Protein AF-A0A966KS50-F1 (afdb_monomer_lite)

Foldseek 3Di:
DDDDAQLVVLVVCCVPPQVVPNQAQAAAEAEEQQAHPDDLVSLLVSLVSSLVGHVAYAYEHQPPPDDPDDSPRSRCVSNVVSHPHYFYHNDPVRVVVVVCVRVVVVVD

Radius of gyration: 13.85 Å; chains: 1; bounding box: 39×25×38 Å

Secondary structure (DSSP, 8-state):
-----HHHHHHHHIIIIIIIIITTT-EEEEE------S-HHHHHHHHHHHHTT-SEEEEEETTTTSTT----SHHHHHHGGG-SEEEE-SSHHHHHHHHHHHHTTTT-

pLDDT: mean 84.6, std 14.29, range [44.22, 98.5]

Sequence (108 aa):
SGGTRLGAALGRFNDDWGVRGMARGAIVVILSDGWDRGEPSELAEQMQRLSRVAHRIVWVNPLRASTGYEPTARGMAAALPFVDDFIDGHSLDSLEHLARLVSTELIR

Structure (mmCIF, N/CA/C/O backbone):
data_AF-A0A966KS50-F1
#
_entry.id   AF-A0A966KS50-F1
#
loop_
_atom_site.group_PDB
_atom_site.id
_atom_site.type_symbol
_atom_site.label_atom_id
_atom_site.label_alt_id
_atom_site.label_comp_id
_atom_site.label_asym_id
_atom_site.label_entity_id
_atom_site.label_seq_id
_atom_site.pdbx_PDB_ins_code
_atom_site.Cartn_x
_atom_site.Cartn_y
_atom_site.Cartn_z
_atom_site.occupancy
_atom_site.B_iso_or_equiv
_atom_site.auth_seq_id
_atom_site.auth_comp_id
_atom_site.auth_asym_id
_atom_site.auth_atom_id
_atom_site.pdbx_PDB_model_num
ATOM 1 N N . SER A 1 1 ? 9.390 -15.840 -15.883 1.00 45.88 1 SER A N 1
ATOM 2 C CA . SER A 1 1 ? 8.128 -15.512 -15.186 1.00 45.88 1 SER A CA 1
ATOM 3 C C . SER A 1 1 ? 7.751 -14.064 -15.483 1.00 45.88 1 SER A C 1
ATOM 5 O O . SER A 1 1 ? 8.607 -13.181 -15.462 1.00 45.88 1 SER A O 1
ATOM 7 N N . GLY A 1 2 ? 6.504 -13.822 -15.896 1.00 50.69 2 GLY A N 1
ATOM 8 C CA . GLY A 1 2 ? 5.989 -12.480 -16.176 1.00 50.69 2 GLY A CA 1
ATOM 9 C C . GLY A 1 2 ? 5.687 -11.759 -14.864 1.00 50.69 2 GLY A C 1
ATOM 10 O O . GLY A 1 2 ? 4.860 -12.241 -14.108 1.00 50.69 2 GLY A O 1
ATOM 11 N N . GLY A 1 3 ? 6.413 -10.686 -14.561 1.00 63.16 3 GLY A N 1
ATOM 12 C CA . GLY A 1 3 ? 6.323 -9.922 -13.312 1.00 63.16 3 GLY A CA 1
ATOM 13 C C . GLY A 1 3 ? 4.936 -9.344 -13.020 1.00 63.16 3 GLY A C 1
ATOM 14 O O . GLY A 1 3 ? 4.052 -9.336 -13.877 1.00 63.16 3 GLY A O 1
ATOM 15 N N . THR A 1 4 ? 4.771 -8.875 -11.789 1.00 76.06 4 THR A N 1
ATOM 16 C CA . THR A 1 4 ? 3.504 -8.410 -11.219 1.00 76.06 4 THR A CA 1
ATOM 17 C C . THR A 1 4 ? 3.004 -7.137 -11.907 1.00 76.06 4 THR A C 1
ATOM 19 O O . THR A 1 4 ? 3.789 -6.247 -12.228 1.00 76.06 4 THR A O 1
ATOM 22 N N . ARG A 1 5 ? 1.686 -7.064 -12.144 1.00 88.25 5 ARG A N 1
ATOM 23 C CA . ARG A 1 5 ? 0.975 -5.842 -12.558 1.00 88.25 5 ARG A CA 1
ATOM 24 C C . ARG A 1 5 ? 0.281 -5.248 -11.339 1.00 88.25 5 ARG A C 1
ATOM 26 O O . ARG A 1 5 ? -0.883 -5.555 -11.083 1.00 88.25 5 ARG A O 1
ATOM 33 N N . LEU A 1 6 ? 1.03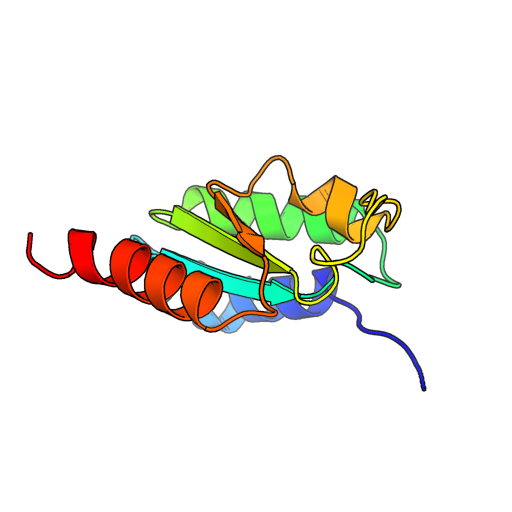7 -4.507 -10.538 1.00 90.75 6 LEU A N 1
ATOM 34 C CA . LEU A 1 6 ? 0.613 -4.075 -9.208 1.00 90.75 6 LEU A CA 1
ATOM 35 C C . LEU A 1 6 ? -0.489 -3.015 -9.280 1.00 90.75 6 LEU A C 1
ATOM 37 O O . LEU A 1 6 ? -1.486 -3.154 -8.575 1.00 90.75 6 LEU A O 1
ATOM 41 N N . GLY A 1 7 ? -0.366 -2.032 -10.182 1.00 94.12 7 GLY A N 1
ATOM 42 C CA . GLY A 1 7 ? -1.418 -1.039 -10.425 1.00 94.12 7 GLY A CA 1
ATOM 43 C C . GLY A 1 7 ? -2.764 -1.683 -10.770 1.00 94.12 7 GLY A C 1
ATOM 44 O O . GLY A 1 7 ? -3.760 -1.439 -10.092 1.00 94.12 7 GLY A O 1
ATOM 45 N N . ALA A 1 8 ? -2.777 -2.606 -11.733 1.00 95.00 8 ALA A N 1
ATOM 46 C CA . ALA A 1 8 ? -3.995 -3.307 -12.142 1.00 95.00 8 ALA A CA 1
ATOM 47 C C . ALA A 1 8 ? -4.598 -4.186 -11.028 1.00 95.00 8 ALA A C 1
ATOM 49 O O . ALA A 1 8 ? -5.821 -4.284 -10.899 1.00 95.00 8 ALA A O 1
ATOM 50 N N . ALA A 1 9 ? -3.760 -4.846 -10.219 1.00 94.06 9 ALA A N 1
ATOM 51 C CA . ALA A 1 9 ? -4.224 -5.648 -9.085 1.00 94.06 9 ALA A CA 1
ATOM 52 C C . ALA A 1 9 ? -4.868 -4.770 -8.003 1.00 94.06 9 ALA A C 1
ATOM 54 O O . ALA A 1 9 ? -5.947 -5.098 -7.504 1.00 94.06 9 ALA A O 1
ATOM 55 N N . LEU A 1 10 ? -4.244 -3.632 -7.690 1.00 95.94 10 LEU A N 1
ATOM 56 C CA . LEU A 1 10 ? -4.780 -2.670 -6.736 1.00 95.94 10 LEU A CA 1
ATOM 57 C C . LEU A 1 10 ? -6.068 -2.015 -7.253 1.00 95.94 10 LEU A C 1
ATOM 59 O O . LEU A 1 10 ? -6.999 -1.810 -6.479 1.00 95.94 10 LEU A O 1
ATOM 63 N N . GLY A 1 11 ? -6.155 -1.758 -8.561 1.00 97.12 11 GLY A N 1
ATOM 64 C CA . GLY A 1 11 ? -7.367 -1.260 -9.213 1.00 97.12 11 GLY A CA 1
ATOM 65 C C . GLY A 1 11 ? -8.547 -2.206 -9.022 1.00 97.12 11 GLY A C 1
ATOM 66 O O . GLY A 1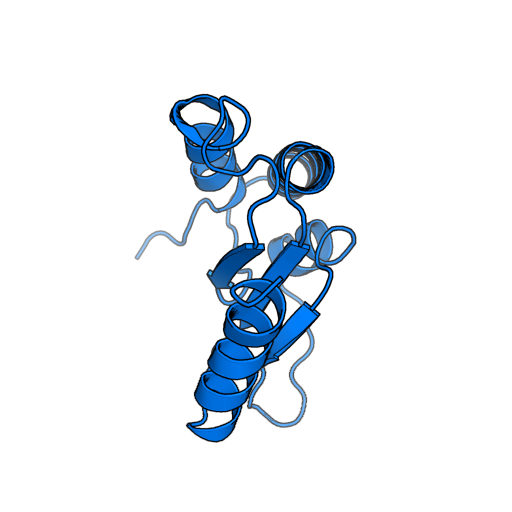 11 ? -9.581 -1.794 -8.503 1.00 97.12 11 GLY A O 1
ATOM 67 N N . ARG A 1 12 ? -8.357 -3.501 -9.309 1.00 96.88 12 ARG A N 1
ATOM 68 C CA . ARG A 1 12 ? -9.381 -4.528 -9.044 1.00 96.88 12 ARG A CA 1
ATOM 69 C C . ARG A 1 12 ? -9.774 -4.578 -7.574 1.00 96.88 12 ARG A C 1
ATOM 71 O O . ARG A 1 12 ? -10.958 -4.595 -7.264 1.00 96.88 12 ARG A O 1
ATOM 78 N N . PHE A 1 13 ? -8.795 -4.550 -6.666 1.00 96.31 13 PHE A N 1
ATOM 79 C CA . PHE A 1 13 ? -9.092 -4.526 -5.237 1.00 96.31 13 PHE A CA 1
ATOM 80 C C . PHE A 1 13 ? -9.963 -3.324 -4.858 1.00 96.31 13 PHE A C 1
ATOM 82 O O . PHE A 1 13 ? -10.976 -3.496 -4.181 1.00 96.31 13 PHE A O 1
ATOM 89 N N . ASN A 1 14 ? -9.596 -2.123 -5.309 1.00 97.69 14 ASN A N 1
ATOM 90 C CA . ASN A 1 14 ? -10.336 -0.895 -5.039 1.00 97.69 14 ASN A CA 1
ATOM 91 C C . ASN A 1 14 ? -11.772 -0.954 -5.569 1.00 97.69 14 ASN A C 1
ATOM 93 O O . ASN A 1 14 ? -12.690 -0.531 -4.860 1.00 97.69 14 ASN A O 1
ATOM 97 N N . ASP A 1 15 ? -11.949 -1.467 -6.786 1.00 97.31 15 ASP A N 1
ATOM 98 C CA . ASP A 1 15 ? -13.232 -1.506 -7.488 1.00 97.31 15 ASP A CA 1
ATOM 99 C C . ASP A 1 15 ? -14.189 -2.552 -6.912 1.00 97.31 15 ASP A C 1
ATOM 101 O O . ASP A 1 15 ? -15.391 -2.294 -6.814 1.00 97.31 15 ASP A O 1
ATOM 105 N N . ASP A 1 16 ? -13.670 -3.703 -6.489 1.00 97.38 16 ASP A N 1
ATOM 106 C CA . ASP A 1 16 ? -14.499 -4.818 -6.040 1.00 97.38 16 ASP A CA 1
ATOM 107 C C . ASP A 1 16 ? -14.779 -4.760 -4.527 1.00 97.38 16 ASP A C 1
ATOM 109 O O . ASP A 1 16 ? -15.903 -5.036 -4.098 1.00 97.38 16 ASP A O 1
ATOM 113 N N . TRP A 1 17 ? -13.798 -4.348 -3.708 1.00 95.88 17 TRP A N 1
ATOM 114 C CA . TRP A 1 17 ? -13.891 -4.456 -2.240 1.00 95.88 17 TRP A CA 1
ATOM 115 C C . TRP A 1 17 ? -13.399 -3.225 -1.475 1.00 95.88 17 TRP A C 1
ATOM 117 O O . TRP A 1 17 ? -14.077 -2.761 -0.556 1.00 95.88 17 TRP A O 1
ATOM 127 N N . GLY A 1 18 ? -12.224 -2.704 -1.832 1.00 94.75 18 GLY A N 1
ATOM 128 C CA . GLY A 1 18 ? -11.464 -1.723 -1.061 1.00 94.75 18 GLY A CA 1
ATOM 129 C C . GLY A 1 18 ? -12.230 -0.425 -0.838 1.00 94.75 18 GLY A C 1
ATOM 130 O O . GLY A 1 18 ? -12.740 -0.178 0.257 1.00 94.75 18 GLY A O 1
ATOM 131 N N . VAL A 1 19 ? -12.365 0.390 -1.887 1.00 94.38 19 VAL A N 1
ATOM 132 C CA . VAL A 1 19 ? -13.041 1.700 -1.810 1.00 94.38 19 VAL A CA 1
ATOM 133 C C . VAL A 1 19 ? -14.531 1.550 -1.487 1.00 94.38 19 VAL A C 1
ATOM 135 O O . VAL A 1 19 ? -15.125 2.439 -0.878 1.00 94.38 19 VAL A O 1
ATOM 138 N N . ARG A 1 20 ? -15.134 0.404 -1.829 1.00 91.31 20 ARG A N 1
ATOM 139 C CA . ARG A 1 20 ? -16.551 0.102 -1.563 1.00 91.31 20 ARG A CA 1
ATOM 140 C C . ARG A 1 20 ? -16.859 -0.225 -0.104 1.00 91.31 20 ARG A C 1
ATOM 142 O O . ARG A 1 20 ? -18.031 -0.235 0.261 1.00 91.31 20 ARG A O 1
ATOM 149 N N . GLY A 1 21 ? -15.846 -0.455 0.728 1.00 93.50 21 GLY A N 1
ATOM 150 C CA . GLY A 1 21 ? -16.042 -0.565 2.170 1.00 93.50 21 GLY A CA 1
ATOM 151 C C . GLY A 1 21 ? -14.870 -1.178 2.919 1.00 93.50 21 GLY A C 1
ATOM 152 O O . GLY A 1 21 ? -14.548 -0.695 3.996 1.00 93.50 21 GLY A O 1
ATOM 153 N N . MET A 1 22 ? -14.202 -2.188 2.356 1.00 95.69 22 MET A N 1
ATOM 154 C CA . MET A 1 22 ? -13.197 -2.971 3.088 1.00 95.69 22 MET A CA 1
ATOM 155 C C . MET A 1 22 ? -11.998 -2.134 3.544 1.00 95.69 22 MET A C 1
ATOM 157 O O . MET A 1 22 ? -11.468 -2.361 4.625 1.00 95.69 22 MET A O 1
ATOM 161 N N . ALA A 1 23 ? -11.579 -1.160 2.737 1.00 96.44 23 ALA A N 1
ATOM 162 C CA . ALA A 1 23 ? -10.462 -0.290 3.082 1.00 96.44 23 ALA A CA 1
ATOM 163 C C . ALA A 1 23 ? -10.887 0.915 3.932 1.00 96.44 23 ALA A C 1
ATOM 165 O O . ALA A 1 23 ? -10.026 1.601 4.474 1.00 96.44 23 ALA A O 1
ATOM 166 N N . ARG A 1 24 ? -12.188 1.217 4.047 1.00 95.69 24 ARG A N 1
ATOM 167 C CA . ARG A 1 24 ? -12.644 2.459 4.679 1.00 95.69 24 ARG A CA 1
ATOM 168 C C . ARG A 1 24 ? -12.344 2.442 6.178 1.00 95.69 24 ARG A C 1
ATOM 170 O O . ARG A 1 24 ? -12.906 1.634 6.906 1.00 95.69 24 ARG A O 1
ATOM 177 N N . GLY A 1 25 ? -11.486 3.353 6.631 1.00 94.06 25 GLY A N 1
ATOM 178 C CA . GLY A 1 25 ? -11.029 3.415 8.022 1.00 94.06 25 GLY A CA 1
ATOM 179 C C . GLY A 1 25 ? -10.094 2.268 8.427 1.00 94.06 25 GLY A C 1
ATOM 180 O O . GLY A 1 25 ? -9.741 2.168 9.596 1.00 94.06 25 GLY A O 1
ATOM 181 N N . ALA A 1 26 ? -9.684 1.411 7.489 1.00 95.44 26 ALA A N 1
ATOM 182 C CA . ALA A 1 26 ? -8.809 0.283 7.773 1.00 95.44 26 ALA A CA 1
ATOM 183 C C . ALA A 1 26 ? -7.333 0.697 7.773 1.00 95.44 26 ALA A C 1
ATOM 185 O O . ALA A 1 26 ? -6.931 1.637 7.079 1.00 95.44 26 ALA A O 1
ATOM 186 N N . ILE A 1 27 ? -6.521 -0.076 8.492 1.00 95.75 27 ILE A N 1
ATOM 187 C CA . ILE A 1 27 ? -5.082 -0.153 8.244 1.00 95.75 27 ILE A CA 1
ATOM 188 C C . ILE A 1 27 ? -4.879 -1.160 7.112 1.00 95.75 27 ILE A C 1
ATOM 190 O O . ILE A 1 27 ? -5.194 -2.342 7.262 1.00 95.75 27 ILE A O 1
ATOM 194 N N . VAL A 1 28 ? -4.375 -0.696 5.973 1.00 95.81 28 VAL A N 1
ATOM 195 C CA . VAL A 1 28 ? -4.117 -1.535 4.800 1.00 95.81 28 VAL A CA 1
ATOM 196 C C . VAL A 1 28 ? -2.631 -1.844 4.732 1.00 95.81 28 VAL A C 1
ATOM 198 O O . VAL A 1 28 ? -1.808 -0.940 4.614 1.00 95.81 28 VAL A O 1
ATOM 201 N N . VAL A 1 29 ? -2.290 -3.130 4.791 1.00 94.25 29 VAL A N 1
ATOM 202 C CA . VAL A 1 29 ? -0.904 -3.596 4.710 1.00 94.25 29 VAL A CA 1
ATOM 203 C C . VAL A 1 29 ? -0.630 -4.131 3.307 1.00 94.25 29 VAL A C 1
ATOM 205 O O . VAL A 1 29 ? -1.265 -5.089 2.867 1.00 94.25 29 VAL A O 1
ATOM 208 N N . ILE A 1 30 ? 0.329 -3.528 2.607 1.00 92.81 30 ILE A N 1
ATOM 209 C CA . ILE A 1 30 ? 0.786 -3.946 1.279 1.00 92.81 30 ILE A CA 1
ATOM 210 C C . ILE A 1 30 ? 2.157 -4.602 1.428 1.00 92.81 30 ILE A C 1
ATOM 212 O O . ILE A 1 30 ? 3.127 -3.943 1.787 1.00 92.81 30 ILE A O 1
ATOM 216 N N . LEU A 1 31 ? 2.253 -5.899 1.131 1.00 89.81 31 LEU A N 1
ATOM 217 C CA . LEU A 1 31 ? 3.522 -6.629 1.114 1.00 89.81 31 LEU A CA 1
ATOM 218 C C . LEU A 1 31 ? 4.026 -6.722 -0.328 1.00 89.81 31 LEU A C 1
ATOM 220 O O . LEU A 1 31 ? 3.494 -7.496 -1.125 1.00 89.81 31 LEU A O 1
ATOM 224 N N . SER A 1 32 ? 5.023 -5.914 -0.687 1.00 87.56 32 SER A N 1
ATOM 225 C CA . SER A 1 32 ? 5.549 -5.861 -2.056 1.00 87.56 32 SER A CA 1
ATOM 226 C C . SER A 1 32 ? 6.935 -5.217 -2.114 1.00 87.56 32 SER A C 1
ATOM 228 O O . SER A 1 32 ? 7.260 -4.330 -1.329 1.00 87.56 32 SER A O 1
ATOM 230 N N . ASP A 1 33 ? 7.751 -5.623 -3.084 1.00 84.31 33 ASP A N 1
ATOM 231 C CA . ASP A 1 33 ? 9.019 -4.965 -3.420 1.00 84.31 33 ASP A CA 1
ATOM 232 C C . ASP A 1 33 ? 8.849 -3.762 -4.372 1.00 84.31 33 ASP A C 1
ATOM 234 O O . ASP A 1 33 ? 9.812 -3.050 -4.657 1.00 84.31 33 ASP A O 1
ATOM 238 N N . GLY A 1 34 ? 7.623 -3.506 -4.845 1.00 84.12 34 GLY A N 1
ATOM 239 C CA . GLY A 1 34 ? 7.298 -2.398 -5.741 1.00 84.12 34 GLY A CA 1
ATOM 240 C C . GLY A 1 34 ? 7.711 -2.617 -7.198 1.00 84.12 34 GLY A C 1
ATOM 241 O O . GLY A 1 34 ? 7.648 -1.670 -7.992 1.00 84.12 34 GLY A O 1
ATOM 242 N N . TRP A 1 35 ? 8.101 -3.842 -7.579 1.00 84.38 35 TRP A N 1
ATOM 243 C CA . TRP A 1 35 ? 8.351 -4.182 -8.977 1.00 84.38 35 TRP A CA 1
ATOM 244 C C . TRP A 1 35 ? 7.030 -4.328 -9.739 1.00 84.38 35 TRP A C 1
ATOM 246 O O . TRP A 1 35 ? 6.394 -5.383 -9.747 1.00 84.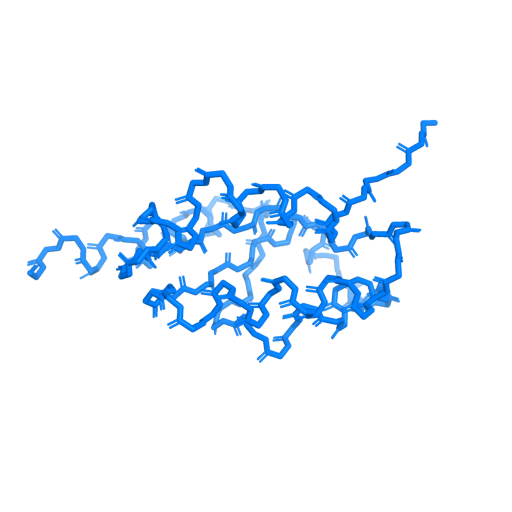38 35 TRP A O 1
ATOM 256 N N . ASP A 1 36 ? 6.649 -3.266 -10.445 1.00 84.62 36 ASP A N 1
ATOM 257 C CA . ASP A 1 36 ? 5.497 -3.246 -11.345 1.00 84.62 36 ASP A CA 1
ATOM 258 C C . ASP A 1 36 ? 5.946 -3.194 -12.814 1.00 84.62 36 ASP A C 1
ATOM 260 O O . ASP A 1 36 ? 6.889 -2.482 -13.167 1.00 84.62 36 ASP A O 1
ATOM 264 N N . ARG A 1 37 ? 5.281 -3.967 -13.679 1.00 85.56 37 ARG A N 1
ATOM 265 C CA . ARG A 1 37 ? 5.456 -3.912 -15.143 1.00 85.56 37 ARG A CA 1
ATOM 266 C C . ARG A 1 37 ? 4.412 -3.041 -15.846 1.00 85.56 37 ARG A C 1
ATOM 268 O O . ARG A 1 37 ? 4.515 -2.873 -17.059 1.00 85.56 37 ARG A O 1
ATOM 275 N N . GLY A 1 38 ? 3.395 -2.575 -15.122 1.00 87.19 38 GLY A N 1
ATOM 276 C CA . GLY A 1 38 ? 2.398 -1.631 -15.622 1.00 87.19 38 GLY A CA 1
ATOM 277 C C . GLY A 1 38 ? 2.920 -0.196 -15.718 1.00 87.19 38 GLY A C 1
ATOM 278 O O . GLY A 1 38 ? 4.088 0.0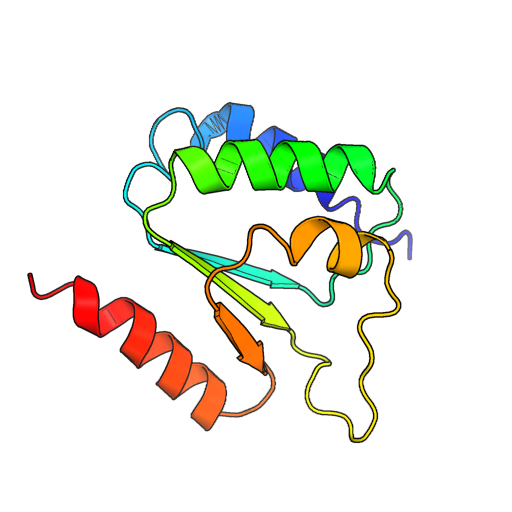89 -15.436 1.00 87.19 38 GLY A O 1
ATOM 279 N N . GLU A 1 39 ? 2.031 0.715 -16.112 1.00 91.50 39 GLU A N 1
ATOM 280 C CA . GLU A 1 39 ? 2.346 2.141 -16.114 1.00 91.50 39 GLU A CA 1
ATOM 281 C C . GLU A 1 39 ? 2.366 2.683 -14.675 1.00 91.50 39 GLU A C 1
ATOM 283 O O . GLU A 1 39 ? 1.396 2.495 -13.939 1.00 91.50 39 GLU A O 1
ATOM 288 N N . PRO A 1 40 ? 3.422 3.401 -14.244 1.00 92.44 40 PRO A N 1
ATOM 289 C CA . PRO A 1 40 ? 3.492 3.934 -12.881 1.00 92.44 40 PRO A CA 1
ATOM 290 C C . PRO A 1 40 ? 2.345 4.890 -12.534 1.00 92.44 40 PRO A C 1
ATOM 292 O O . PRO A 1 40 ? 1.963 4.996 -11.371 1.00 92.44 40 PRO A O 1
ATOM 295 N N . SER A 1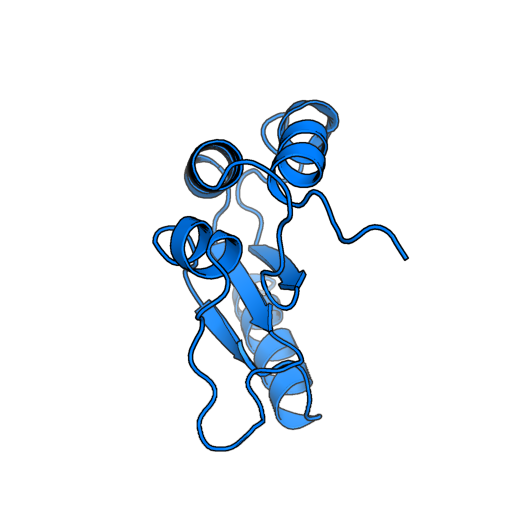 41 ? 1.777 5.572 -13.533 1.00 95.19 41 SER A N 1
ATOM 296 C CA . SER A 1 41 ? 0.608 6.436 -13.351 1.00 95.19 41 SER A CA 1
ATOM 297 C C . SER A 1 41 ? -0.630 5.658 -12.909 1.00 95.19 41 SER A C 1
ATOM 299 O O . SER A 1 41 ? -1.380 6.162 -12.079 1.00 95.19 41 SER A O 1
ATOM 301 N N . GLU A 1 42 ? -0.818 4.430 -13.401 1.00 96.31 42 GLU A N 1
ATOM 302 C CA . GLU A 1 42 ? -1.923 3.563 -12.986 1.00 96.31 42 GLU A CA 1
ATOM 303 C C . GLU A 1 42 ? -1.781 3.212 -11.502 1.00 96.31 42 GLU A C 1
ATOM 305 O O . GLU A 1 42 ? -2.717 3.394 -10.727 1.00 96.31 42 GLU A O 1
ATOM 310 N N . LEU A 1 43 ? -0.589 2.791 -11.070 1.00 96.12 43 LEU A N 1
ATOM 311 C CA . LEU A 1 43 ? -0.340 2.493 -9.660 1.00 96.12 43 LEU A CA 1
ATOM 312 C C . LEU A 1 43 ? -0.515 3.729 -8.767 1.00 96.12 43 LEU A C 1
ATOM 314 O O . LEU A 1 43 ? -1.159 3.629 -7.725 1.00 96.12 43 LEU A O 1
ATOM 318 N N . ALA A 1 44 ? 0.002 4.890 -9.178 1.00 97.19 44 ALA A N 1
ATOM 319 C CA . ALA A 1 44 ? -0.180 6.139 -8.440 1.00 97.19 44 ALA A CA 1
ATOM 320 C C . ALA A 1 44 ? -1.665 6.505 -8.289 1.00 97.19 44 ALA A C 1
ATOM 322 O O . ALA A 1 44 ? -2.103 6.877 -7.200 1.00 97.19 44 ALA A O 1
ATOM 323 N N . GLU A 1 45 ? -2.459 6.359 -9.353 1.00 98.25 45 GLU A N 1
ATOM 324 C CA . GLU A 1 45 ? -3.902 6.595 -9.311 1.00 98.25 45 GLU A CA 1
ATOM 325 C C . GLU A 1 45 ? -4.589 5.659 -8.308 1.00 98.25 45 GLU A C 1
ATOM 327 O O . GLU A 1 45 ? -5.354 6.111 -7.452 1.00 98.25 45 GLU A O 1
ATOM 332 N N . GLN A 1 46 ? -4.292 4.357 -8.363 1.00 98.19 46 GLN A N 1
ATOM 333 C CA . GLN A 1 46 ? -4.925 3.382 -7.473 1.00 98.19 46 GLN A CA 1
ATOM 334 C C . GLN A 1 46 ? -4.495 3.549 -6.009 1.00 98.19 46 GLN A C 1
ATOM 336 O O . GLN A 1 46 ? -5.327 3.402 -5.110 1.00 98.19 46 GLN A O 1
ATOM 341 N N . MET A 1 47 ? -3.242 3.931 -5.758 1.00 98.25 47 MET A N 1
ATOM 342 C CA . MET A 1 47 ? -2.759 4.280 -4.420 1.00 98.25 47 MET A CA 1
ATOM 343 C C . MET A 1 47 ? -3.433 5.545 -3.883 1.00 98.25 47 MET A C 1
ATOM 345 O O . MET A 1 47 ? -3.868 5.562 -2.734 1.00 98.25 47 MET A O 1
ATOM 349 N N . GLN A 1 48 ? -3.616 6.573 -4.718 1.00 98.50 48 GLN A N 1
ATOM 350 C CA . GLN A 1 48 ? -4.347 7.781 -4.334 1.00 98.50 48 GLN A CA 1
ATOM 351 C C . GLN A 1 48 ? -5.816 7.484 -3.998 1.00 98.50 48 GLN A C 1
ATOM 353 O O . GLN A 1 48 ? -6.376 8.055 -3.061 1.00 98.50 48 GLN A O 1
ATOM 358 N N . ARG A 1 49 ? -6.475 6.610 -4.768 1.00 98.19 49 ARG A N 1
ATOM 359 C CA . ARG A 1 49 ? -7.854 6.189 -4.476 1.00 98.19 49 ARG A CA 1
ATOM 360 C C . ARG A 1 49 ? -7.939 5.477 -3.129 1.00 98.19 49 ARG A C 1
ATOM 362 O O . ARG A 1 49 ? -8.850 5.769 -2.355 1.00 98.19 49 ARG A O 1
ATOM 369 N N . LEU A 1 50 ? -6.989 4.586 -2.849 1.00 98.38 50 LEU A N 1
ATOM 370 C CA . LEU A 1 50 ? -6.923 3.851 -1.591 1.00 98.38 50 LEU A CA 1
ATOM 371 C C . LEU A 1 50 ? -6.650 4.780 -0.395 1.00 98.38 50 LEU A C 1
ATOM 373 O O . LEU A 1 50 ? -7.350 4.689 0.612 1.00 98.38 50 LEU A O 1
ATOM 377 N N . SER A 1 51 ? -5.694 5.707 -0.507 1.00 98.12 51 SER A N 1
ATOM 378 C CA . SER A 1 51 ? -5.295 6.592 0.602 1.00 98.12 51 SER A CA 1
ATOM 379 C C . SER A 1 51 ? -6.396 7.550 1.052 1.00 98.12 51 SER A C 1
ATOM 381 O O . SER A 1 51 ? -6.422 7.972 2.201 1.00 98.12 51 SER A O 1
ATOM 383 N N . ARG A 1 52 ? -7.362 7.860 0.179 1.00 97.69 52 ARG A N 1
ATOM 384 C CA . ARG A 1 52 ? -8.537 8.672 0.540 1.00 97.69 52 ARG A CA 1
ATOM 385 C C . ARG A 1 52 ? -9.526 7.957 1.459 1.00 97.69 52 ARG A C 1
ATOM 387 O O . ARG A 1 52 ? -10.376 8.623 2.046 1.00 97.69 52 ARG A O 1
ATOM 394 N N . VAL A 1 53 ? -9.495 6.625 1.513 1.00 97.75 53 VAL A N 1
ATOM 395 C CA . VAL A 1 53 ? -10.451 5.829 2.298 1.00 97.75 53 VAL A CA 1
ATOM 396 C C . VAL A 1 53 ? -9.792 5.071 3.439 1.00 97.75 53 VAL A C 1
ATOM 398 O O . VAL A 1 53 ? -10.442 4.880 4.465 1.00 97.75 53 VAL A O 1
ATOM 401 N N . ALA A 1 54 ? -8.537 4.653 3.276 1.00 97.75 54 ALA A N 1
ATOM 402 C CA . ALA A 1 54 ? -7.769 4.008 4.326 1.00 97.75 54 ALA A CA 1
ATOM 403 C C . ALA A 1 54 ? -7.563 4.962 5.504 1.00 97.75 54 ALA A C 1
ATOM 405 O O . ALA A 1 54 ? -7.407 6.168 5.327 1.00 97.75 54 ALA A O 1
ATOM 406 N N . HIS A 1 55 ? -7.563 4.410 6.716 1.00 96.00 55 HIS A N 1
ATOM 407 C CA . HIS A 1 55 ? -7.057 5.148 7.868 1.00 96.00 55 HIS A CA 1
ATOM 408 C C . HIS A 1 55 ? -5.537 5.287 7.777 1.00 96.00 55 HIS A C 1
ATOM 410 O O . HIS A 1 55 ? -5.001 6.343 8.103 1.00 96.00 55 HIS A O 1
ATOM 416 N N . ARG A 1 56 ? -4.864 4.216 7.333 1.00 95.75 56 ARG A N 1
ATOM 417 C CA . ARG A 1 56 ? -3.409 4.156 7.209 1.00 95.75 56 ARG A CA 1
ATOM 418 C C . ARG A 1 56 ? -2.986 3.103 6.190 1.00 95.75 56 ARG A C 1
ATOM 420 O O . ARG A 1 56 ? -3.600 2.037 6.121 1.00 95.75 56 ARG A O 1
ATOM 427 N N . ILE A 1 57 ? -1.935 3.368 5.428 1.00 97.44 57 ILE A N 1
ATOM 428 C CA . ILE A 1 57 ? -1.330 2.444 4.468 1.00 97.44 57 ILE A CA 1
ATOM 429 C C . ILE A 1 57 ? 0.094 2.125 4.918 1.00 97.44 57 ILE A C 1
ATOM 431 O O . ILE A 1 57 ? 0.977 2.983 4.909 1.00 97.44 57 ILE A O 1
ATOM 435 N N . VAL A 1 58 ? 0.322 0.859 5.263 1.00 94.88 58 VAL A N 1
ATOM 436 C CA . VAL A 1 58 ? 1.633 0.329 5.643 1.00 94.88 58 VAL A CA 1
ATOM 437 C C . VAL A 1 58 ? 2.175 -0.489 4.483 1.00 94.88 58 VAL A C 1
ATOM 439 O O . VAL A 1 58 ? 1.578 -1.486 4.080 1.00 94.88 58 VAL A O 1
ATOM 442 N N . TRP A 1 59 ? 3.326 -0.100 3.954 1.00 93.31 59 TRP A N 1
ATOM 443 C CA . TRP A 1 59 ? 4.014 -0.846 2.914 1.00 93.31 59 TRP A CA 1
ATOM 444 C C . TRP A 1 59 ? 5.206 -1.595 3.500 1.00 93.31 59 TRP A C 1
ATOM 446 O O . TRP A 1 59 ? 6.175 -1.003 3.974 1.00 93.31 59 TRP A O 1
ATOM 456 N N . VAL A 1 60 ? 5.149 -2.919 3.418 1.00 90.25 60 VAL A N 1
ATOM 457 C CA . VAL A 1 60 ? 6.181 -3.835 3.894 1.00 90.25 60 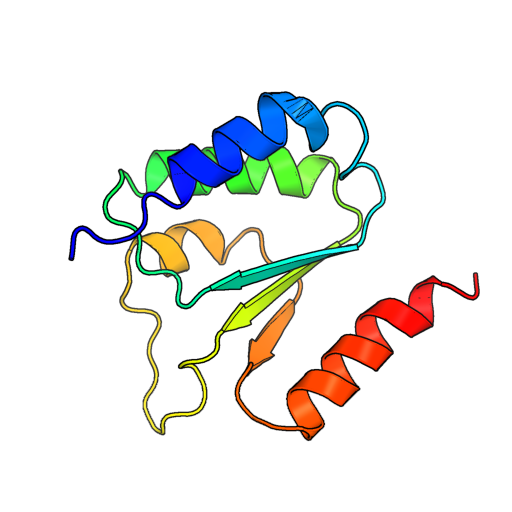VAL A CA 1
ATOM 458 C C . VAL A 1 60 ? 6.995 -4.308 2.700 1.00 90.25 60 VAL A C 1
ATOM 460 O O . VAL A 1 60 ? 6.497 -5.045 1.845 1.00 90.25 60 VAL A O 1
ATOM 463 N N . ASN A 1 61 ? 8.255 -3.884 2.632 1.00 87.00 61 ASN A N 1
ATOM 464 C CA . ASN A 1 61 ? 9.143 -4.251 1.538 1.00 87.00 61 ASN A CA 1
ATOM 465 C C . ASN A 1 61 ? 10.119 -5.357 1.968 1.00 87.00 61 ASN A C 1
ATOM 467 O O . ASN A 1 61 ? 10.997 -5.115 2.805 1.00 87.00 61 ASN A O 1
ATOM 471 N N . PRO A 1 62 ? 10.006 -6.572 1.401 1.00 74.81 62 PRO A N 1
ATOM 472 C CA . PRO A 1 62 ? 10.848 -7.700 1.792 1.00 74.81 62 PRO A CA 1
ATOM 473 C C . PRO A 1 62 ? 12.313 -7.548 1.348 1.00 74.81 62 PRO A C 1
ATOM 475 O O . PRO A 1 62 ? 13.176 -8.219 1.904 1.00 74.81 62 PRO A O 1
ATOM 478 N N . LEU A 1 63 ? 12.617 -6.669 0.386 1.00 70.94 63 LEU A N 1
ATOM 479 C CA . LEU A 1 63 ? 13.970 -6.458 -0.147 1.00 70.94 63 LEU A CA 1
ATOM 480 C C . LEU A 1 63 ? 14.716 -5.283 0.500 1.00 70.94 63 LEU A C 1
ATOM 482 O O . LEU A 1 63 ? 15.916 -5.133 0.288 1.00 70.94 63 LEU A O 1
ATOM 486 N N . ARG A 1 64 ? 14.041 -4.465 1.317 1.00 66.12 64 ARG A N 1
ATOM 487 C CA . ARG A 1 64 ? 14.616 -3.248 1.922 1.00 66.12 64 ARG A CA 1
ATOM 488 C C . ARG A 1 64 ? 15.794 -3.520 2.885 1.00 66.12 64 ARG A C 1
ATOM 490 O O . ARG A 1 64 ? 16.611 -2.639 3.118 1.00 66.12 64 ARG A O 1
ATOM 497 N N . ALA A 1 65 ? 15.947 -4.769 3.328 1.00 60.09 65 ALA A N 1
ATOM 498 C CA . ALA A 1 65 ? 17.051 -5.301 4.134 1.00 60.09 65 ALA A CA 1
ATOM 499 C C . ALA A 1 65 ? 18.466 -4.998 3.654 1.00 60.09 65 ALA A C 1
ATOM 501 O O . ALA A 1 65 ? 19.408 -4.942 4.445 1.00 60.09 65 ALA A O 1
ATOM 502 N N . SER A 1 66 ? 18.643 -4.966 2.334 1.00 59.91 66 SER A N 1
ATOM 503 C CA . SER A 1 66 ? 19.970 -4.984 1.746 1.00 59.91 66 SER A CA 1
ATOM 504 C C . SER A 1 66 ? 20.631 -3.624 1.920 1.00 59.91 66 SER A C 1
ATOM 506 O O . SER A 1 66 ? 20.060 -2.597 1.548 1.00 59.91 66 SER A O 1
ATOM 508 N N . THR A 1 67 ? 21.857 -3.613 2.441 1.00 54.72 67 THR A N 1
ATOM 509 C CA . THR A 1 67 ? 22.716 -2.427 2.478 1.00 54.72 67 THR A CA 1
ATOM 510 C C . THR A 1 67 ? 22.810 -1.812 1.079 1.00 54.72 67 THR A C 1
ATOM 512 O O . THR A 1 67 ? 23.282 -2.455 0.145 1.00 54.72 67 THR A O 1
ATOM 515 N N . GLY A 1 68 ? 22.339 -0.569 0.934 1.00 57.59 68 GLY A N 1
ATOM 516 C CA . GLY A 1 68 ? 22.282 0.132 -0.355 1.00 57.59 68 GLY A CA 1
ATOM 517 C C . GLY A 1 68 ? 20.974 -0.036 -1.139 1.00 57.59 68 GLY A C 1
ATOM 518 O O . GLY A 1 68 ? 20.954 0.273 -2.327 1.00 57.59 68 GLY A O 1
ATOM 519 N N . TYR A 1 69 ? 19.889 -0.514 -0.516 1.00 60.31 69 TYR A N 1
ATOM 520 C CA . TYR A 1 69 ? 18.570 -0.533 -1.153 1.00 60.31 69 TYR A CA 1
ATOM 521 C C . TYR A 1 69 ? 18.108 0.889 -1.506 1.00 60.31 69 TYR A C 1
ATOM 523 O O . TYR A 1 69 ? 17.809 1.699 -0.627 1.00 60.31 69 TYR A O 1
ATOM 531 N N . GLU A 1 70 ? 17.982 1.159 -2.803 1.00 60.41 70 GLU A N 1
ATOM 532 C CA . GLU A 1 70 ? 17.247 2.303 -3.333 1.00 60.41 70 GLU A CA 1
ATOM 533 C C . GLU A 1 70 ? 15.979 1.805 -4.040 1.00 60.41 70 GLU A C 1
ATOM 535 O O . GLU A 1 70 ? 16.052 0.857 -4.832 1.00 60.41 70 GLU A O 1
ATOM 540 N N . PRO A 1 71 ? 14.811 2.436 -3.811 1.00 62.38 71 PRO A N 1
ATOM 541 C CA . PRO A 1 71 ? 13.569 2.108 -4.503 1.00 62.38 71 PRO A CA 1
ATOM 542 C C . PRO A 1 71 ? 13.621 2.586 -5.966 1.00 62.38 71 PRO A C 1
ATOM 544 O O . PRO A 1 71 ? 12.933 3.518 -6.368 1.00 62.38 71 PRO A O 1
ATOM 547 N N . THR A 1 72 ? 14.457 1.942 -6.779 1.00 67.50 72 THR A N 1
ATOM 548 C CA . THR A 1 72 ? 14.642 2.237 -8.210 1.00 67.50 72 THR A CA 1
ATOM 549 C C . THR A 1 72 ? 13.503 1.695 -9.073 1.00 67.50 72 THR A C 1
ATOM 551 O O . THR A 1 72 ? 13.338 2.092 -10.229 1.00 67.50 72 THR A O 1
ATOM 554 N N . ALA A 1 73 ? 12.673 0.807 -8.514 1.00 78.19 73 ALA A N 1
ATOM 555 C CA . ALA A 1 73 ? 11.471 0.333 -9.174 1.00 78.19 73 ALA A CA 1
ATOM 556 C C . ALA A 1 73 ? 10.483 1.496 -9.356 1.00 78.19 73 ALA A C 1
ATOM 558 O O . ALA A 1 73 ? 9.997 2.086 -8.390 1.00 78.19 73 ALA A O 1
ATOM 559 N N . ARG A 1 74 ? 10.144 1.798 -10.617 1.00 84.69 74 ARG A N 1
ATOM 560 C CA . ARG A 1 74 ? 9.208 2.880 -10.981 1.00 84.69 74 ARG A CA 1
ATOM 561 C C . ARG A 1 74 ? 7.856 2.752 -10.268 1.00 84.69 74 ARG A C 1
ATOM 563 O O . ARG A 1 74 ? 7.250 3.767 -9.943 1.00 84.69 74 ARG A O 1
ATOM 570 N N . GLY A 1 75 ? 7.410 1.521 -10.007 1.00 87.44 75 GLY A N 1
ATOM 571 C CA . GLY A 1 75 ? 6.195 1.251 -9.240 1.00 87.44 75 GLY A CA 1
ATOM 572 C C . GLY A 1 75 ? 6.311 1.696 -7.779 1.00 87.44 75 GLY A C 1
ATOM 573 O O . GLY A 1 75 ? 5.446 2.412 -7.284 1.00 87.44 75 GLY A O 1
ATOM 574 N N . MET A 1 76 ? 7.419 1.366 -7.109 1.00 89.31 76 MET A N 1
ATOM 575 C CA . MET A 1 76 ? 7.673 1.831 -5.742 1.00 89.31 76 MET A CA 1
ATOM 576 C C . MET A 1 76 ? 7.669 3.361 -5.662 1.00 89.31 76 MET A C 1
ATOM 578 O O . MET A 1 76 ? 6.985 3.930 -4.816 1.00 89.31 76 MET A O 1
ATOM 582 N N . ALA A 1 77 ? 8.372 4.034 -6.579 1.00 90.06 77 ALA A N 1
ATOM 583 C CA . ALA A 1 77 ? 8.409 5.496 -6.628 1.00 90.06 77 ALA A CA 1
ATOM 584 C C . ALA A 1 77 ? 7.012 6.121 -6.808 1.00 90.06 77 ALA A C 1
ATOM 586 O O . ALA A 1 77 ? 6.720 7.152 -6.208 1.00 90.06 77 ALA A O 1
ATOM 587 N N . ALA A 1 78 ? 6.139 5.484 -7.593 1.00 93.56 78 ALA A N 1
ATOM 588 C CA . ALA A 1 78 ? 4.759 5.921 -7.784 1.00 93.56 78 ALA A CA 1
ATOM 589 C C . ALA A 1 78 ? 3.865 5.700 -6.553 1.00 93.56 78 ALA A C 1
ATOM 591 O O . ALA A 1 78 ? 2.941 6.480 -6.325 1.00 93.56 78 ALA A O 1
ATOM 592 N N . ALA A 1 79 ? 4.124 4.656 -5.764 1.00 94.62 79 ALA A N 1
ATOM 593 C CA . ALA A 1 79 ? 3.337 4.334 -4.577 1.00 94.62 79 ALA A CA 1
ATOM 594 C C . ALA A 1 79 ? 3.761 5.122 -3.327 1.00 94.62 79 ALA A C 1
ATOM 596 O O . ALA A 1 79 ? 2.903 5.490 -2.527 1.00 94.62 79 ALA A O 1
ATOM 597 N N . LEU A 1 80 ? 5.063 5.399 -3.175 1.00 93.12 80 LEU A N 1
ATOM 598 C CA . LEU A 1 80 ? 5.664 6.029 -1.990 1.00 93.12 80 LEU A CA 1
ATOM 599 C C . LEU A 1 80 ? 4.936 7.282 -1.468 1.00 93.12 80 LEU A C 1
ATOM 601 O O . LEU A 1 80 ? 4.773 7.375 -0.255 1.00 93.12 80 LEU A O 1
ATOM 605 N N . PRO A 1 81 ? 4.457 8.223 -2.308 1.00 96.06 81 PRO A N 1
ATOM 606 C CA . PRO A 1 81 ? 3.772 9.426 -1.823 1.00 96.06 81 PRO A CA 1
ATOM 607 C C . PRO A 1 81 ? 2.466 9.170 -1.057 1.00 96.06 81 PRO A C 1
ATOM 609 O O . PRO A 1 81 ? 1.936 10.091 -0.443 1.00 96.06 81 PRO A O 1
ATOM 612 N N . PHE A 1 82 ? 1.920 7.954 -1.132 1.00 97.50 82 PHE A N 1
ATOM 613 C CA . PHE A 1 82 ? 0.641 7.568 -0.532 1.00 97.50 82 PHE A CA 1
ATOM 614 C C . PHE A 1 82 ? 0.797 6.536 0.591 1.00 97.50 82 PHE A C 1
ATOM 616 O O . PHE A 1 82 ? -0.198 5.977 1.045 1.00 97.50 82 PHE A O 1
ATOM 623 N N . VAL A 1 83 ? 2.034 6.231 0.983 1.00 96.12 83 VAL A N 1
ATOM 624 C CA . VAL A 1 83 ? 2.359 5.287 2.052 1.00 96.12 83 VAL A CA 1
ATOM 625 C C . VAL A 1 83 ? 2.627 6.074 3.328 1.00 96.12 83 VAL A C 1
ATOM 627 O O . VAL A 1 83 ? 3.465 6.974 3.328 1.00 96.12 83 VAL A O 1
ATOM 630 N N . ASP A 1 84 ? 1.953 5.707 4.415 1.00 95.06 84 ASP A N 1
ATOM 631 C CA . ASP A 1 84 ? 2.165 6.325 5.725 1.00 95.06 84 ASP A CA 1
ATOM 632 C C . ASP A 1 84 ? 3.394 5.729 6.422 1.00 95.06 84 ASP A C 1
ATOM 634 O O . ASP A 1 84 ? 4.219 6.462 6.964 1.00 95.06 84 ASP A O 1
ATOM 638 N N . ASP A 1 85 ? 3.556 4.402 6.354 1.00 92.44 85 ASP A N 1
ATOM 639 C CA . ASP A 1 85 ? 4.718 3.703 6.909 1.00 92.44 85 ASP A CA 1
ATOM 640 C C . ASP A 1 85 ? 5.362 2.787 5.884 1.00 92.44 85 ASP A C 1
ATOM 642 O O . ASP A 1 85 ? 4.721 1.898 5.322 1.00 92.44 85 ASP A O 1
ATOM 646 N N . PHE A 1 86 ? 6.667 2.956 5.697 1.00 88.94 86 PHE A N 1
ATOM 647 C CA . PHE A 1 86 ? 7.472 2.100 4.840 1.00 88.94 86 PHE A CA 1
ATOM 648 C C . PHE A 1 86 ? 8.454 1.290 5.685 1.00 88.94 86 PHE A C 1
ATOM 650 O O . PHE A 1 86 ? 9.464 1.823 6.154 1.00 88.94 86 PHE A O 1
ATOM 657 N N . ILE A 1 87 ? 8.153 0.006 5.884 1.00 85.00 87 ILE A N 1
ATOM 658 C CA . ILE A 1 87 ? 8.902 -0.866 6.793 1.00 85.00 87 ILE A CA 1
ATOM 659 C C . ILE A 1 87 ? 9.608 -2.005 6.056 1.00 85.00 87 ILE A C 1
ATOM 661 O O . ILE A 1 87 ? 9.175 -2.478 5.003 1.00 85.00 87 ILE A O 1
ATOM 665 N N . ASP A 1 88 ? 10.713 -2.461 6.640 1.00 80.94 88 ASP A N 1
ATOM 666 C CA . ASP A 1 88 ? 11.394 -3.689 6.235 1.00 80.94 88 ASP A CA 1
ATOM 667 C C . ASP A 1 88 ? 10.481 -4.903 6.443 1.00 80.94 88 ASP A C 1
ATOM 669 O O . ASP A 1 88 ? 9.736 -4.933 7.416 1.00 80.94 88 ASP A O 1
ATOM 673 N N . GLY A 1 89 ? 10.550 -5.914 5.572 1.00 73.75 89 GLY A N 1
ATOM 674 C CA . GLY A 1 89 ? 9.731 -7.135 5.669 1.00 73.75 89 GLY A CA 1
ATOM 675 C C . GLY A 1 89 ? 10.481 -8.433 5.978 1.00 73.75 89 GLY A C 1
ATOM 676 O O . GLY A 1 89 ? 9.898 -9.503 5.844 1.00 73.75 89 GLY A O 1
ATOM 677 N N . HIS A 1 90 ? 11.768 -8.370 6.316 1.00 70.31 90 HIS A N 1
ATOM 678 C CA . HIS A 1 90 ? 12.674 -9.530 6.277 1.00 70.31 90 HIS A CA 1
ATOM 679 C C . HIS A 1 90 ? 13.193 -9.987 7.651 1.00 70.31 90 HIS A C 1
ATOM 681 O O . HIS A 1 90 ? 14.039 -10.878 7.711 1.00 70.31 90 HIS A O 1
ATOM 687 N N . SER A 1 91 ? 12.728 -9.387 8.749 1.00 67.69 91 SER A N 1
ATOM 688 C CA . SER A 1 91 ? 13.152 -9.734 10.110 1.00 67.69 91 SER A CA 1
ATOM 689 C C . SER A 1 91 ? 11.955 -10.001 11.027 1.00 67.69 91 SER A C 1
ATOM 691 O O . SER A 1 91 ? 10.833 -9.566 10.761 1.00 67.69 91 SER A O 1
ATOM 693 N N . LEU A 1 92 ? 12.185 -10.735 12.118 1.00 65.12 92 LEU A N 1
ATOM 694 C CA . LEU A 1 92 ? 11.164 -10.936 13.148 1.00 65.12 92 LEU A CA 1
ATOM 695 C C . LEU A 1 92 ? 10.783 -9.596 13.795 1.00 65.12 92 LEU A C 1
ATOM 697 O O . LEU A 1 92 ? 9.599 -9.313 13.938 1.00 65.12 92 LEU A O 1
ATOM 701 N N . ASP A 1 93 ? 11.766 -8.733 14.058 1.00 74.75 93 ASP A N 1
ATOM 702 C CA . ASP A 1 93 ? 11.563 -7.362 14.538 1.00 74.75 93 ASP A CA 1
ATOM 703 C C . ASP A 1 93 ? 10.626 -6.554 13.631 1.00 74.75 93 ASP A C 1
ATOM 705 O O . ASP A 1 93 ? 9.774 -5.812 14.121 1.00 74.75 93 ASP A O 1
ATOM 709 N N . SER A 1 94 ? 10.737 -6.716 12.310 1.00 70.06 94 SER A N 1
ATOM 710 C CA . SER A 1 94 ? 9.831 -6.101 11.340 1.00 70.06 94 SER A CA 1
ATOM 711 C C . SER A 1 94 ? 8.393 -6.597 11.480 1.00 70.06 94 SER A C 1
ATOM 713 O O . SER A 1 94 ? 7.456 -5.801 11.418 1.00 70.06 94 SER A O 1
ATOM 715 N N . LEU A 1 95 ? 8.203 -7.902 11.692 1.00 75.06 95 LEU A N 1
ATOM 716 C CA . LEU A 1 95 ? 6.881 -8.487 11.919 1.00 75.06 95 LEU A CA 1
ATOM 717 C C . LEU A 1 95 ? 6.302 -8.061 13.274 1.00 75.06 95 LEU A C 1
ATOM 719 O O . LEU A 1 95 ? 5.111 -7.772 13.362 1.00 75.06 95 LEU A O 1
ATOM 723 N N . GLU A 1 96 ? 7.129 -7.948 14.314 1.00 80.44 96 GLU A N 1
ATOM 724 C CA . GLU A 1 96 ? 6.717 -7.401 15.610 1.00 80.44 96 GLU A CA 1
ATOM 725 C C . GLU A 1 96 ? 6.364 -5.912 15.524 1.00 80.44 96 GLU A C 1
ATOM 727 O O . GLU A 1 96 ? 5.400 -5.460 16.143 1.00 80.44 96 GLU A O 1
ATOM 732 N N . HIS A 1 97 ? 7.121 -5.131 14.750 1.00 77.88 97 HIS A N 1
ATOM 733 C CA . HIS A 1 97 ? 6.815 -3.728 14.488 1.00 77.88 97 HIS A CA 1
ATOM 734 C C . HIS A 1 97 ? 5.482 -3.589 13.745 1.00 77.88 97 HIS A C 1
ATOM 736 O O . HIS A 1 97 ? 4.637 -2.796 14.157 1.00 77.88 97 HIS A O 1
ATOM 742 N N . LEU A 1 98 ? 5.257 -4.408 12.713 1.00 76.81 98 LEU A N 1
ATOM 743 C CA . LEU A 1 98 ? 3.977 -4.484 12.013 1.00 76.81 98 LEU A CA 1
ATOM 744 C C . LEU A 1 98 ? 2.835 -4.852 12.970 1.00 76.81 98 LEU A C 1
ATOM 746 O O . LEU A 1 98 ? 1.797 -4.192 12.967 1.00 76.81 98 LEU A O 1
ATOM 750 N N . ALA A 1 99 ? 3.032 -5.863 13.820 1.00 82.00 99 ALA A N 1
ATOM 751 C CA . ALA A 1 99 ? 2.040 -6.278 14.805 1.00 82.00 99 ALA A CA 1
ATOM 752 C C . ALA A 1 99 ? 1.686 -5.134 15.765 1.00 82.00 99 ALA A C 1
ATOM 754 O O . ALA A 1 99 ? 0.504 -4.905 16.007 1.00 82.00 99 ALA A O 1
ATOM 755 N N . ARG A 1 100 ? 2.678 -4.367 16.243 1.00 82.88 100 ARG A N 1
ATOM 756 C CA . ARG A 1 100 ? 2.458 -3.174 17.078 1.00 82.88 100 ARG A CA 1
ATOM 757 C C . ARG A 1 100 ? 1.685 -2.075 16.346 1.00 82.88 100 ARG A C 1
ATOM 759 O O . ARG A 1 100 ? 0.751 -1.522 16.925 1.00 82.88 100 ARG A O 1
ATOM 766 N N . LEU A 1 101 ? 2.038 -1.761 15.095 1.00 80.56 101 LEU A N 1
ATOM 767 C CA . LEU A 1 101 ? 1.318 -0.762 14.288 1.00 80.56 101 LEU A CA 1
ATOM 768 C C . LEU A 1 101 ? -0.163 -1.123 14.137 1.00 80.56 101 LEU A C 1
ATOM 770 O O . LEU A 1 101 ? -1.025 -0.266 14.302 1.00 80.56 101 LEU A O 1
ATOM 774 N N . VAL A 1 102 ? -0.457 -2.399 13.882 1.00 78.69 102 VAL A N 1
ATOM 775 C CA . VAL A 1 102 ? -1.834 -2.889 13.748 1.00 78.69 102 VAL A CA 1
ATOM 776 C C . VAL A 1 102 ? -2.550 -2.949 15.105 1.00 78.69 102 VAL A C 1
ATOM 778 O O . VAL A 1 102 ? -3.720 -2.588 15.196 1.00 78.69 102 VAL A O 1
ATOM 781 N N . SER A 1 103 ? -1.875 -3.375 16.179 1.00 76.62 103 SER A N 1
ATOM 782 C CA . SER A 1 103 ? -2.507 -3.596 17.488 1.00 76.62 103 SER A CA 1
ATOM 783 C C . SER A 1 103 ? -2.805 -2.318 18.268 1.00 76.62 103 SER A C 1
ATOM 785 O O . SER A 1 103 ? -3.742 -2.302 19.061 1.00 76.62 103 SER A O 1
ATOM 787 N N . THR A 1 104 ? -2.009 -1.259 18.086 1.00 65.25 104 THR A N 1
ATOM 788 C CA . THR A 1 104 ? -2.157 -0.010 18.861 1.00 65.25 104 THR A CA 1
ATOM 789 C C . THR A 1 104 ? -3.494 0.686 18.569 1.00 65.25 104 THR A C 1
ATOM 791 O O . THR A 1 104 ? -4.042 1.349 19.444 1.00 65.25 104 THR A O 1
ATOM 794 N N . GLU A 1 105 ? -4.067 0.453 17.386 1.00 60.09 105 GLU A N 1
ATOM 795 C CA . GLU A 1 105 ? -5.356 1.016 16.957 1.00 60.09 105 GLU A CA 1
ATOM 796 C C . GLU A 1 105 ? -6.548 0.061 17.161 1.00 60.09 105 GLU A C 1
ATOM 798 O O . GLU A 1 105 ? -7.696 0.482 17.095 1.00 60.09 105 GLU A O 1
ATOM 803 N N . LEU A 1 106 ? -6.309 -1.222 17.459 1.00 54.28 106 LEU A N 1
ATOM 804 C CA . LEU A 1 106 ? -7.365 -2.216 17.717 1.00 54.28 106 LEU A CA 1
ATOM 805 C C . LEU A 1 106 ? -7.971 -2.117 19.133 1.00 54.28 106 LEU A C 1
ATOM 807 O O . LEU A 1 106 ? -8.932 -2.821 19.433 1.00 54.28 106 LEU A O 1
ATOM 811 N N . ILE A 1 107 ? -7.399 -1.279 20.007 1.00 48.59 107 ILE A N 1
ATOM 812 C CA . ILE A 1 107 ? -7.773 -1.150 21.431 1.00 48.59 107 ILE A CA 1
ATOM 813 C C . ILE A 1 107 ? -8.445 0.212 21.734 1.00 48.59 107 ILE A C 1
ATOM 815 O O . ILE A 1 107 ? -8.762 0.501 22.888 1.00 48.59 107 ILE A O 1
ATOM 819 N N . ARG A 1 108 ? -8.710 1.052 20.726 1.00 44.22 108 ARG A N 1
ATOM 820 C CA . ARG A 1 108 ? -9.477 2.299 20.896 1.00 44.22 108 ARG A CA 1
ATOM 821 C C . ARG A 1 108 ? -10.933 2.173 20.474 1.00 44.22 108 ARG A C 1
ATOM 823 O O . ARG A 1 108 ? -11.200 1.516 19.448 1.00 44.22 108 ARG A O 1
#